Protein AF-W1DJC9-F1 (afdb_monomer_lite)

Organism: NCBI:txid1432552

Secondary structure (DSSP, 8-state):
-HHHHHHHHHHHHHHHHT--BTTTB---HHHHHHHHHHHHHHHHT-SS--SS-----TTSSHHHHHTTS-TT--

Radius of gyration: 13.28 Å; chains: 1; bounding box: 33×28×31 Å

Structure (mmCIF, N/CA/C/O backbone):
data_AF-W1DJC9-F1
#
_entry.id   AF-W1DJC9-F1
#
loop_
_atom_site.group_PDB
_atom_site.id
_atom_site.type_symbol
_atom_site.label_atom_id
_atom_site.label_alt_id
_atom_site.label_comp_id
_atom_site.label_asym_id
_atom_site.label_entity_id
_atom_site.label_seq_id
_atom_site.pdbx_PDB_ins_code
_atom_site.Cartn_x
_atom_site.Cartn_y
_atom_site.Cartn_z
_atom_site.occupancy
_atom_site.B_iso_or_equiv
_atom_site.auth_seq_id
_atom_site.auth_comp_id
_atom_site.auth_asym_id
_atom_site.auth_atom_id
_atom_site.pdbx_PDB_model_num
ATOM 1 N N . MET A 1 1 ? 6.143 17.521 -8.172 1.00 67.00 1 MET A N 1
ATOM 2 C CA . MET A 1 1 ? 6.574 16.156 -8.555 1.00 67.00 1 MET A CA 1
ATOM 3 C C . MET A 1 1 ? 6.385 15.159 -7.417 1.00 67.00 1 MET A C 1
ATOM 5 O O . MET A 1 1 ? 5.548 14.289 -7.573 1.00 67.00 1 MET A O 1
ATOM 9 N N . ILE A 1 2 ? 7.043 15.311 -6.258 1.00 76.44 2 ILE A N 1
ATOM 10 C CA . ILE A 1 2 ? 6.838 14.408 -5.097 1.00 76.44 2 ILE A CA 1
ATOM 11 C C . ILE A 1 2 ? 5.377 14.364 -4.621 1.00 76.44 2 ILE A C 1
ATOM 13 O O . ILE A 1 2 ? 4.852 13.286 -4.369 1.00 76.44 2 ILE A O 1
ATOM 17 N N . GLN A 1 3 ? 4.697 15.514 -4.592 1.00 81.81 3 GLN A N 1
ATOM 18 C CA . GLN A 1 3 ? 3.286 15.600 -4.203 1.00 81.81 3 GLN A CA 1
ATOM 19 C C . GLN A 1 3 ? 2.365 14.703 -5.056 1.00 81.81 3 GLN A C 1
ATOM 21 O O . GLN A 1 3 ? 1.501 14.028 -4.510 1.00 81.81 3 GLN A O 1
ATOM 26 N N . ALA A 1 4 ? 2.610 14.617 -6.369 1.00 84.62 4 ALA A N 1
ATOM 27 C CA . ALA A 1 4 ? 1.812 13.790 -7.277 1.00 84.62 4 ALA A CA 1
ATOM 28 C C . ALA A 1 4 ? 1.997 12.285 -7.014 1.00 84.62 4 ALA A C 1
ATOM 30 O O . ALA A 1 4 ? 1.043 11.519 -7.109 1.00 84.62 4 ALA A O 1
ATOM 31 N N . TYR A 1 5 ? 3.204 11.850 -6.630 1.00 79.75 5 TYR A N 1
ATOM 32 C CA . TYR A 1 5 ? 3.440 10.456 -6.236 1.00 79.75 5 TYR A CA 1
ATOM 33 C C . TYR A 1 5 ? 2.751 10.111 -4.916 1.00 79.75 5 TYR A C 1
ATOM 35 O O . TYR A 1 5 ? 2.200 9.019 -4.777 1.00 79.75 5 TYR A O 1
ATOM 43 N N . ILE A 1 6 ? 2.742 11.045 -3.960 1.00 85.38 6 ILE A N 1
ATOM 44 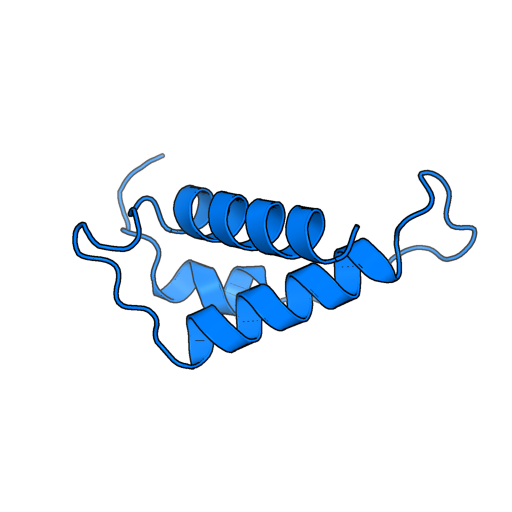C CA . ILE A 1 6 ? 2.026 10.878 -2.691 1.00 85.38 6 ILE A CA 1
ATOM 45 C C . ILE A 1 6 ? 0.525 10.730 -2.961 1.00 85.38 6 ILE A C 1
ATOM 47 O O . ILE A 1 6 ? -0.080 9.765 -2.499 1.00 85.38 6 ILE A O 1
ATOM 51 N N . GLU A 1 7 ? -0.062 11.618 -3.763 1.00 88.44 7 GLU A N 1
ATOM 52 C CA . GLU A 1 7 ? -1.478 11.554 -4.147 1.00 88.44 7 GLU A CA 1
ATOM 53 C C . GLU A 1 7 ? -1.823 10.241 -4.863 1.00 88.44 7 GLU A C 1
ATOM 55 O O . GLU A 1 7 ? -2.778 9.566 -4.472 1.00 88.44 7 GLU A O 1
ATOM 60 N N . ALA A 1 8 ? -0.993 9.812 -5.820 1.00 85.69 8 ALA A N 1
ATOM 61 C CA . ALA A 1 8 ? -1.164 8.537 -6.511 1.00 85.69 8 ALA A CA 1
ATOM 62 C C . ALA A 1 8 ? -1.104 7.337 -5.547 1.00 85.69 8 ALA A C 1
ATOM 64 O O . ALA A 1 8 ? -1.934 6.433 -5.628 1.00 85.69 8 ALA A O 1
ATOM 65 N N . SER A 1 9 ? -0.161 7.331 -4.597 1.00 87.00 9 SER A N 1
ATOM 66 C CA . SER A 1 9 ? -0.048 6.255 -3.601 1.00 87.00 9 SER A CA 1
ATOM 67 C C . SER A 1 9 ? -1.273 6.155 -2.693 1.00 87.00 9 SER A C 1
ATOM 69 O O . SER A 1 9 ? -1.764 5.056 -2.434 1.00 87.00 9 SER A O 1
ATOM 71 N N . LEU A 1 10 ? -1.812 7.297 -2.254 1.00 86.75 10 LEU A N 1
ATOM 72 C CA . LEU A 1 10 ? -3.003 7.353 -1.413 1.00 86.75 10 LEU A CA 1
ATOM 73 C C . LEU A 1 10 ? -4.247 6.903 -2.181 1.00 86.75 10 LEU A C 1
ATOM 75 O O . LEU A 1 10 ? -5.106 6.233 -1.606 1.00 86.75 10 LEU A O 1
ATOM 79 N N . GLU A 1 11 ? -4.362 7.245 -3.465 1.00 86.44 11 GLU A N 1
ATOM 80 C CA . GLU A 1 11 ? -5.468 6.788 -4.309 1.00 86.44 11 GLU A CA 1
ATOM 81 C C . GLU A 1 11 ? -5.433 5.266 -4.506 1.00 86.44 11 GLU A C 1
ATOM 83 O O . GLU A 1 11 ? -6.443 4.591 -4.289 1.00 86.44 11 GLU A O 1
ATOM 88 N N . VAL A 1 12 ? -4.271 4.713 -4.870 1.00 85.69 12 VAL A N 1
ATOM 89 C CA . VAL A 1 12 ? -4.099 3.269 -5.093 1.00 85.69 12 VAL A CA 1
ATOM 90 C C . VAL A 1 12 ? -4.345 2.487 -3.805 1.00 85.69 12 VAL A C 1
ATOM 92 O O . VAL A 1 12 ? -5.052 1.482 -3.834 1.00 85.69 12 VAL A O 1
ATOM 95 N N . CYS A 1 13 ? -3.848 2.976 -2.667 1.00 86.69 13 CYS A N 1
ATOM 96 C CA . CYS A 1 13 ? -4.103 2.376 -1.361 1.00 86.69 13 CYS A CA 1
ATOM 97 C C . CYS A 1 13 ? -5.610 2.287 -1.055 1.00 86.69 13 CYS A C 1
ATOM 99 O O . CYS A 1 13 ? -6.113 1.217 -0.713 1.00 86.69 13 CYS A O 1
ATOM 101 N N . GLN A 1 14 ? -6.357 3.380 -1.253 1.00 84.00 14 GLN A N 1
ATOM 102 C CA . GLN A 1 14 ? -7.807 3.411 -1.021 1.00 84.00 14 GLN A CA 1
ATOM 103 C C . GLN A 1 14 ? -8.571 2.487 -1.973 1.00 84.00 14 GLN A C 1
ATOM 105 O O . GLN A 1 14 ? -9.478 1.779 -1.538 1.00 84.00 14 GLN A O 1
ATOM 110 N N . LYS A 1 15 ? -8.194 2.449 -3.259 1.00 85.19 15 LYS A N 1
ATOM 111 C CA . LYS A 1 15 ? -8.785 1.524 -4.240 1.00 85.19 15 LYS A CA 1
ATOM 112 C C . LYS A 1 15 ? -8.496 0.062 -3.898 1.00 85.19 15 LYS A C 1
ATOM 114 O O . LYS A 1 15 ? -9.390 -0.766 -4.013 1.00 85.19 15 LYS A O 1
ATOM 119 N N . HIS A 1 16 ? -7.280 -0.254 -3.453 1.00 82.62 16 HIS A N 1
ATOM 120 C CA . HIS A 1 16 ? -6.886 -1.619 -3.088 1.00 82.62 16 HIS A CA 1
ATOM 121 C C . HIS A 1 16 ? -7.606 -2.128 -1.838 1.00 82.62 16 HIS A C 1
ATOM 123 O O . HIS A 1 16 ? -7.926 -3.314 -1.759 1.00 82.62 16 HIS A O 1
ATOM 129 N N . ILE A 1 17 ? -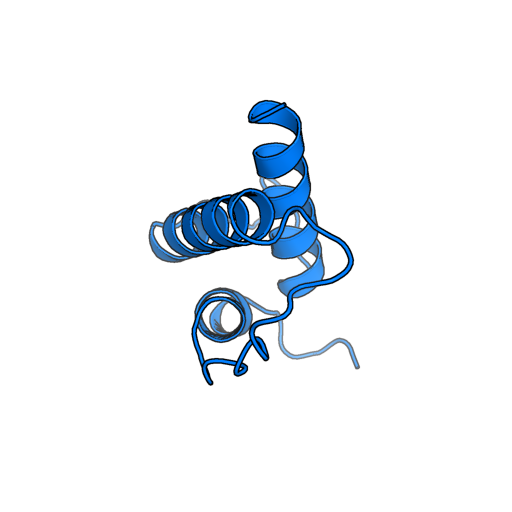7.829 -1.245 -0.863 1.00 83.19 17 ILE A N 1
ATOM 130 C CA . ILE A 1 17 ? -8.516 -1.548 0.398 1.00 83.19 17 ILE A CA 1
ATOM 131 C C . ILE A 1 17 ? -10.046 -1.539 0.228 1.00 83.19 17 ILE A C 1
ATOM 133 O O . ILE A 1 17 ? -10.746 -2.284 0.910 1.00 83.19 17 ILE A O 1
ATOM 137 N N . GLY A 1 18 ? -10.568 -0.705 -0.675 1.00 82.94 18 GLY A N 1
ATOM 138 C CA . GLY A 1 18 ? -12.005 -0.508 -0.885 1.00 82.94 18 GLY A CA 1
ATOM 139 C C . GLY A 1 18 ? -12.647 0.511 0.065 1.00 82.94 18 GLY A C 1
ATOM 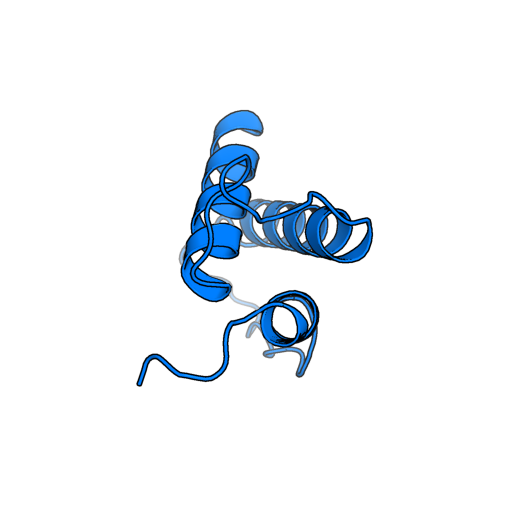140 O O . GLY A 1 18 ? -13.868 0.640 0.085 1.00 82.94 18 GLY A O 1
ATOM 141 N N . LYS A 1 19 ? -11.851 1.260 0.842 1.00 81.50 19 LYS A N 1
ATOM 142 C CA . LYS A 1 19 ? -12.324 2.292 1.786 1.00 81.50 19 LYS A CA 1
ATOM 143 C C . LYS A 1 19 ? -11.630 3.625 1.535 1.00 81.50 19 LYS A C 1
ATOM 145 O O . LYS A 1 19 ? -10.480 3.666 1.105 1.00 81.50 19 LYS A O 1
ATOM 150 N N . ARG A 1 20 ? -12.325 4.725 1.837 1.00 81.50 20 ARG A N 1
ATOM 151 C CA . ARG A 1 20 ? -11.776 6.088 1.759 1.00 81.50 20 ARG A CA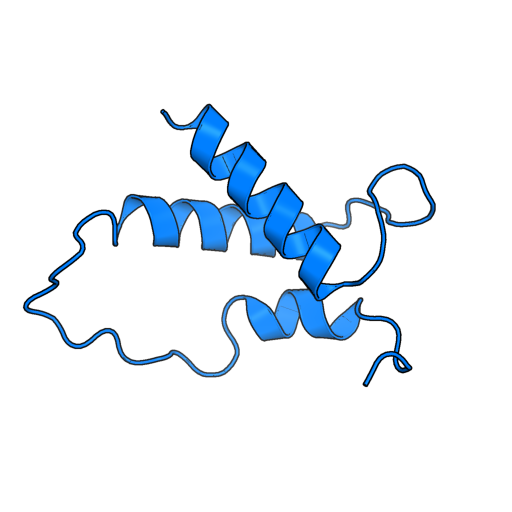 1
ATOM 152 C C . ARG A 1 20 ? -11.242 6.554 3.108 1.00 81.50 20 ARG A C 1
ATOM 154 O O . ARG A 1 20 ? -11.852 6.287 4.147 1.00 81.50 20 ARG A O 1
ATOM 161 N N . PHE A 1 21 ? -10.144 7.307 3.090 1.00 79.06 21 PHE A N 1
ATOM 162 C CA . PHE A 1 21 ? -9.655 7.990 4.291 1.00 79.06 21 PHE A CA 1
ATOM 163 C C . PHE A 1 21 ? -10.709 8.980 4.801 1.00 79.06 21 PHE A C 1
ATOM 165 O O . PHE A 1 21 ? -11.341 9.684 4.018 1.00 79.06 21 PHE A O 1
ATOM 172 N N . GLY A 1 22 ? -10.937 8.992 6.117 1.00 76.94 22 GLY A N 1
ATOM 173 C CA . GLY A 1 22 ? -11.990 9.803 6.745 1.00 76.94 22 GLY A CA 1
ATOM 174 C C . GLY A 1 22 ? -13.404 9.207 6.681 1.00 76.94 22 GLY A C 1
ATOM 175 O O . GLY A 1 22 ? -14.298 9.725 7.338 1.00 76.94 22 GLY A O 1
ATOM 176 N N . ALA A 1 23 ? -13.611 8.095 5.965 1.00 77.06 23 ALA A N 1
ATOM 177 C CA . ALA A 1 23 ? -14.885 7.371 5.888 1.00 77.06 23 ALA A CA 1
ATOM 178 C C . ALA A 1 23 ? -14.767 5.945 6.464 1.00 77.06 23 ALA A C 1
ATOM 180 O O . ALA A 1 23 ? -15.268 4.984 5.884 1.00 77.06 23 ALA A O 1
ATOM 181 N N . GLY A 1 24 ? -14.053 5.800 7.587 1.00 71.81 24 GLY A N 1
ATOM 182 C CA . GLY A 1 24 ? -13.843 4.514 8.269 1.00 71.81 24 GLY A CA 1
ATOM 183 C C . GLY A 1 24 ? -12.509 3.818 7.969 1.00 71.81 24 GLY A C 1
ATOM 184 O O . GLY A 1 24 ? -12.267 2.736 8.496 1.00 71.81 24 GLY A O 1
ATOM 185 N N . LEU A 1 25 ? -11.629 4.426 7.163 1.00 78.75 25 LEU A N 1
ATOM 186 C CA . LEU A 1 25 ? -10.241 3.983 7.014 1.00 78.75 25 LEU A CA 1
ATOM 187 C C . LEU A 1 25 ? -9.310 4.850 7.870 1.00 78.75 25 LEU A C 1
ATOM 189 O O . LEU A 1 25 ? -9.091 6.025 7.562 1.00 78.75 25 LEU A O 1
ATOM 193 N N . GLU A 1 26 ? -8.762 4.266 8.934 1.00 83.12 26 GLU A N 1
ATOM 194 C CA . GLU A 1 26 ? -7.747 4.914 9.766 1.00 83.12 26 GLU A CA 1
ATOM 195 C C . GLU A 1 26 ? -6.369 4.855 9.109 1.00 83.12 26 GLU A C 1
ATOM 197 O O . GLU A 1 26 ? -5.984 3.857 8.499 1.00 83.12 26 GLU A O 1
ATOM 202 N N . PHE A 1 27 ? -5.586 5.923 9.267 1.00 81.94 27 PHE A N 1
ATOM 203 C CA . PHE A 1 27 ? -4.242 6.006 8.702 1.00 81.94 27 PHE A CA 1
ATOM 204 C C . PHE A 1 27 ? -3.214 5.332 9.621 1.00 81.94 27 PHE A C 1
ATOM 206 O O . PHE A 1 27 ? -2.392 5.985 10.275 1.00 81.94 27 PHE A O 1
ATOM 213 N N . THR A 1 28 ? -3.306 4.003 9.696 1.00 86.25 28 THR A N 1
ATOM 214 C CA . THR A 1 28 ? -2.463 3.160 10.550 1.00 86.25 28 THR A CA 1
ATOM 215 C C . THR A 1 28 ? -0.987 3.208 10.124 1.00 86.25 28 THR A C 1
ATOM 217 O O . THR A 1 28 ? -0.671 3.537 8.974 1.00 86.25 28 THR A O 1
ATOM 220 N N . PRO A 1 29 ? -0.045 2.854 11.019 1.00 84.62 29 PRO A N 1
ATOM 221 C CA . PRO A 1 29 ? 1.377 2.792 10.677 1.00 84.62 29 PRO A CA 1
ATOM 222 C C . PRO A 1 29 ? 1.691 1.884 9.477 1.00 84.62 29 PRO A C 1
ATOM 224 O O . PRO A 1 29 ? 2.536 2.236 8.659 1.00 84.62 29 PRO A O 1
ATOM 227 N N . ALA A 1 30 ? 0.984 0.760 9.318 1.00 82.38 30 ALA A N 1
ATOM 228 C CA . ALA A 1 30 ? 1.197 -0.155 8.195 1.00 82.38 30 ALA A CA 1
ATOM 229 C C . ALA A 1 30 ? 0.756 0.452 6.854 1.00 82.38 30 ALA A C 1
ATOM 231 O O . ALA A 1 30 ? 1.473 0.338 5.862 1.00 82.38 30 ALA A O 1
ATOM 232 N N . ILE A 1 31 ? -0.380 1.159 6.831 1.00 84.44 31 ILE A N 1
ATOM 233 C CA . ILE A 1 31 ? -0.850 1.875 5.637 1.00 84.44 31 ILE A CA 1
ATOM 234 C C . ILE A 1 31 ? 0.140 2.980 5.257 1.00 84.44 31 ILE A C 1
ATOM 236 O O . ILE A 1 31 ? 0.504 3.098 4.087 1.00 84.44 31 ILE A O 1
ATOM 240 N N . LYS A 1 32 ? 0.634 3.737 6.246 1.00 86.06 32 LYS A N 1
ATOM 241 C CA . LYS A 1 32 ? 1.655 4.777 6.044 1.00 86.06 32 LYS A CA 1
ATOM 242 C C . LYS A 1 32 ? 2.924 4.219 5.409 1.00 86.06 32 LYS A C 1
ATOM 244 O O . LYS A 1 32 ? 3.395 4.776 4.420 1.00 86.06 32 LYS A O 1
ATOM 249 N N . ILE A 1 33 ? 3.460 3.128 5.958 1.00 86.56 33 ILE A N 1
ATOM 250 C CA . ILE A 1 33 ? 4.669 2.493 5.421 1.00 86.56 33 ILE A CA 1
ATOM 251 C C . ILE A 1 33 ? 4.412 1.938 4.015 1.00 86.56 33 ILE A C 1
ATOM 253 O O . ILE A 1 33 ? 5.234 2.164 3.133 1.00 86.56 33 ILE A O 1
ATOM 257 N N . GLY A 1 34 ? 3.253 1.322 3.762 1.00 85.31 34 GLY A N 1
ATOM 258 C CA . GLY A 1 34 ? 2.882 0.864 2.419 1.00 85.31 34 GLY A CA 1
ATOM 259 C C . GLY A 1 34 ? 2.850 1.998 1.386 1.00 85.31 34 GLY A C 1
ATOM 260 O O . GLY A 1 34 ? 3.420 1.862 0.306 1.00 85.31 34 GLY A O 1
ATOM 261 N N . CYS A 1 35 ? 2.263 3.152 1.727 1.00 85.94 35 CYS A N 1
ATOM 262 C CA . CYS A 1 35 ? 2.261 4.327 0.847 1.00 85.94 35 CYS A CA 1
ATOM 263 C C . CYS A 1 35 ? 3.673 4.881 0.613 1.00 85.94 35 CYS A C 1
ATOM 265 O O . CYS A 1 35 ? 4.018 5.181 -0.525 1.00 85.94 35 CYS A O 1
ATOM 267 N N . LEU A 1 36 ? 4.507 4.969 1.654 1.00 85.38 36 LEU A N 1
ATOM 268 C CA . LEU A 1 36 ? 5.907 5.399 1.535 1.00 85.38 36 LEU A CA 1
ATOM 269 C C . LEU A 1 36 ? 6.710 4.485 0.603 1.00 85.38 36 LEU A C 1
ATOM 271 O O . LEU A 1 36 ? 7.390 4.979 -0.293 1.00 85.38 36 LEU A O 1
ATOM 275 N N . MET A 1 37 ? 6.584 3.167 0.767 1.00 84.50 37 MET A N 1
ATOM 276 C CA . MET A 1 37 ? 7.248 2.193 -0.101 1.00 84.50 37 MET A CA 1
ATOM 277 C C . MET A 1 37 ? 6.785 2.322 -1.556 1.00 84.50 37 MET A C 1
ATOM 279 O O . MET A 1 37 ? 7.606 2.262 -2.468 1.00 84.50 37 MET A O 1
ATOM 283 N N . TYR A 1 38 ? 5.490 2.562 -1.782 1.00 83.38 38 TYR A N 1
ATOM 284 C CA . TYR A 1 38 ? 4.946 2.746 -3.128 1.00 83.38 38 TYR A CA 1
ATOM 285 C C . TYR A 1 38 ? 5.435 4.039 -3.784 1.00 83.38 38 TYR A C 1
ATOM 287 O O . TYR A 1 38 ? 5.777 4.042 -4.964 1.00 83.38 38 TYR A O 1
ATOM 295 N N . VAL A 1 39 ? 5.542 5.129 -3.019 1.00 84.19 39 VAL A N 1
ATOM 296 C CA . VAL A 1 39 ? 6.141 6.385 -3.497 1.00 84.19 39 VAL A CA 1
ATOM 297 C C . VAL A 1 39 ? 7.602 6.174 -3.894 1.00 84.19 39 VAL A C 1
ATOM 299 O O . VAL A 1 39 ? 7.997 6.614 -4.973 1.00 84.19 39 VAL A O 1
ATOM 302 N N . SER A 1 40 ? 8.394 5.483 -3.066 1.00 82.75 40 SER A N 1
ATOM 303 C CA . SER A 1 40 ? 9.784 5.140 -3.394 1.00 82.75 40 SER A CA 1
ATOM 304 C C . SER A 1 40 ? 9.872 4.319 -4.679 1.00 82.75 40 SER A C 1
ATOM 306 O O . SER A 1 40 ? 10.684 4.635 -5.545 1.00 82.75 40 SER A O 1
ATOM 308 N N . GLN A 1 41 ? 8.987 3.336 -4.853 1.00 79.06 41 GLN A N 1
ATOM 309 C CA . GLN A 1 41 ? 8.952 2.511 -6.055 1.00 79.06 41 GLN A CA 1
ATOM 310 C C . GLN A 1 41 ? 8.599 3.329 -7.307 1.00 79.06 41 GLN A C 1
ATOM 312 O O . GLN A 1 41 ? 9.299 3.249 -8.311 1.00 79.06 41 GLN A O 1
ATOM 317 N N . LEU A 1 42 ? 7.568 4.175 -7.257 1.00 77.50 42 LEU A N 1
ATOM 318 C CA . LEU A 1 42 ? 7.212 5.049 -8.383 1.00 77.50 42 LEU A CA 1
ATOM 319 C C . LEU A 1 42 ? 8.328 6.043 -8.738 1.00 77.50 42 LEU A C 1
ATOM 321 O O . LEU A 1 42 ? 8.502 6.399 -9.902 1.00 77.50 42 LEU A O 1
ATOM 325 N N . TYR A 1 43 ? 9.085 6.495 -7.738 1.00 78.06 43 TYR A N 1
ATOM 326 C CA . TYR A 1 43 ? 10.209 7.401 -7.941 1.00 78.06 43 TYR A CA 1
ATOM 327 C C . TYR A 1 43 ? 11.423 6.709 -8.587 1.00 78.06 43 TYR A C 1
ATOM 329 O O . TYR A 1 43 ? 12.071 7.287 -9.469 1.00 78.06 43 TYR A O 1
ATOM 337 N N . GLU A 1 44 ? 11.733 5.481 -8.165 1.00 75.62 44 GLU A N 1
ATOM 338 C CA . GLU A 1 44 ? 12.826 4.680 -8.725 1.00 75.62 44 GLU A CA 1
ATOM 339 C C . GLU A 1 44 ? 12.505 4.189 -10.142 1.00 75.62 44 GLU A C 1
ATOM 341 O O . GLU A 1 44 ? 13.288 4.428 -11.062 1.00 75.62 44 GLU A O 1
ATOM 346 N N . TYR A 1 45 ? 11.321 3.610 -10.357 1.00 69.56 45 TYR A N 1
ATOM 347 C CA . TYR A 1 45 ? 10.881 3.047 -11.642 1.00 69.56 45 TYR A CA 1
ATOM 348 C C . TYR A 1 45 ? 10.144 4.073 -12.519 1.00 69.56 45 TYR A C 1
ATOM 350 O O . TYR A 1 45 ? 9.111 3.793 -13.122 1.00 69.56 45 TYR A O 1
ATOM 358 N N . ARG A 1 46 ? 10.681 5.293 -12.604 1.00 67.19 46 ARG A N 1
ATOM 359 C CA . ARG A 1 46 ? 10.097 6.401 -13.385 1.00 67.19 46 ARG A CA 1
ATOM 360 C C . ARG A 1 46 ? 10.237 6.255 -14.908 1.00 67.19 46 ARG A C 1
ATOM 362 O O . ARG A 1 46 ? 9.721 7.090 -15.650 1.00 67.19 46 ARG A O 1
ATOM 369 N N . THR A 1 47 ? 10.969 5.251 -15.387 1.00 59.59 47 THR A N 1
ATOM 370 C CA . THR A 1 47 ? 11.173 4.981 -16.815 1.00 59.59 47 THR A CA 1
ATOM 371 C C . THR A 1 47 ? 10.279 3.834 -17.278 1.00 59.59 47 THR A C 1
ATOM 373 O O . THR A 1 47 ? 10.263 2.763 -16.684 1.00 59.59 47 THR A O 1
ATOM 376 N N . MET A 1 48 ? 9.555 4.055 -18.380 1.00 54.72 48 MET A N 1
ATOM 377 C CA . MET A 1 48 ? 8.661 3.067 -19.012 1.00 54.72 48 MET A CA 1
ATOM 378 C C . MET A 1 48 ? 9.397 1.796 -19.476 1.00 54.72 48 MET A C 1
ATOM 380 O O . MET A 1 48 ? 8.773 0.762 -19.686 1.00 54.72 48 MET A O 1
ATOM 384 N N . ILE A 1 49 ? 10.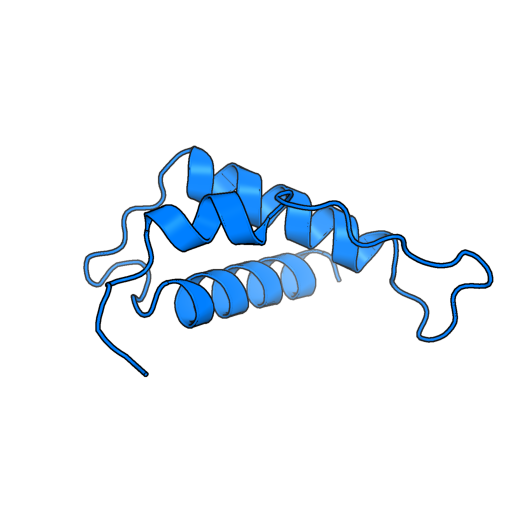719 1.894 -19.646 1.00 53.44 49 ILE A N 1
ATOM 385 C CA . ILE A 1 49 ? 11.629 0.812 -20.010 1.00 53.44 49 ILE A CA 1
ATOM 386 C C . ILE A 1 49 ? 12.742 0.813 -18.960 1.00 53.44 49 ILE A C 1
ATOM 388 O O . ILE A 1 49 ? 13.393 1.833 -18.725 1.00 53.44 49 ILE A O 1
ATOM 392 N N . SER A 1 50 ? 12.914 -0.321 -18.296 1.00 55.66 50 SER A N 1
ATOM 393 C CA . SER A 1 50 ? 14.015 -0.610 -17.385 1.00 55.66 50 SER A CA 1
ATOM 394 C C . SER A 1 50 ? 14.776 -1.780 -17.995 1.00 55.66 50 SER A C 1
ATOM 396 O O . SER A 1 50 ? 14.169 -2.821 -18.230 1.00 55.66 50 SER A O 1
ATOM 398 N N . ASP A 1 51 ? 16.080 -1.630 -18.245 1.00 55.38 51 ASP A N 1
ATOM 399 C CA . ASP A 1 51 ? 16.945 -2.753 -18.662 1.00 55.38 51 ASP A CA 1
ATOM 400 C C . ASP A 1 51 ? 17.102 -3.807 -17.549 1.00 55.38 51 ASP A C 1
ATOM 402 O O . ASP A 1 51 ? 17.581 -4.915 -17.777 1.00 55.38 51 ASP A O 1
ATOM 406 N N . VAL A 1 52 ? 16.686 -3.467 -16.325 1.00 60.19 52 VAL A N 1
ATOM 407 C CA . VAL A 1 52 ? 16.620 -4.381 -15.190 1.00 60.19 52 VAL A CA 1
ATOM 408 C C . VAL A 1 52 ? 15.223 -4.999 -15.160 1.00 60.19 52 VAL A C 1
ATOM 410 O O . VAL A 1 52 ? 14.240 -4.278 -14.967 1.00 60.19 52 VAL A O 1
ATOM 413 N N . GLU A 1 53 ? 15.126 -6.323 -15.321 1.00 56.56 53 GLU A N 1
ATOM 414 C CA . GLU A 1 53 ? 13.904 -7.067 -14.998 1.00 56.56 53 GLU A CA 1
ATOM 415 C C . GLU A 1 53 ? 13.513 -6.744 -13.552 1.00 56.56 53 GLU A C 1
ATOM 417 O O . GLU A 1 53 ? 14.186 -7.149 -12.598 1.00 56.56 53 GLU A O 1
ATOM 422 N N . ALA A 1 54 ? 12.426 -5.992 -13.379 1.00 57.75 54 ALA A N 1
ATOM 423 C CA . ALA A 1 54 ? 11.837 -5.781 -12.070 1.00 57.75 54 ALA A CA 1
ATOM 424 C C . ALA A 1 54 ? 11.278 -7.129 -11.599 1.00 57.75 54 ALA A C 1
ATOM 426 O O . ALA A 1 54 ? 10.181 -7.530 -11.983 1.00 57.75 54 ALA A O 1
ATOM 427 N N . LYS A 1 55 ? 12.052 -7.864 -10.794 1.00 56.41 55 LYS A N 1
ATOM 428 C CA . LYS A 1 55 ? 11.533 -9.049 -10.110 1.00 56.41 55 LYS A CA 1
ATOM 429 C C . LYS A 1 55 ? 10.431 -8.593 -9.169 1.00 56.41 55 LYS A C 1
ATOM 431 O O . LYS A 1 55 ? 10.691 -7.822 -8.245 1.00 56.41 55 LYS A O 1
ATOM 436 N N . GLU A 1 56 ? 9.214 -9.080 -9.392 1.00 53.47 56 GLU A N 1
ATOM 437 C CA . GLU A 1 56 ? 8.149 -8.943 -8.407 1.00 53.47 56 GLU A CA 1
ATOM 438 C C . GLU A 1 56 ? 8.649 -9.531 -7.089 1.00 53.47 56 GLU A C 1
ATOM 440 O O . GLU A 1 56 ? 8.934 -10.725 -6.996 1.00 53.47 56 GLU A O 1
ATOM 445 N N . ILE A 1 57 ? 8.810 -8.681 -6.075 1.00 55.91 57 ILE A N 1
ATOM 446 C CA . ILE A 1 57 ? 9.094 -9.143 -4.722 1.00 55.91 57 ILE A CA 1
ATOM 447 C C . ILE A 1 57 ? 7.756 -9.630 -4.166 1.00 55.91 57 ILE A C 1
ATOM 449 O O . ILE A 1 57 ? 6.860 -8.800 -3.948 1.00 55.91 57 ILE A O 1
ATOM 453 N N . PRO A 1 58 ? 7.583 -10.944 -3.922 1.00 41.53 58 PRO A N 1
ATOM 454 C CA . PRO A 1 58 ? 6.364 -11.437 -3.309 1.00 41.53 58 PRO A CA 1
ATOM 455 C C . PRO A 1 58 ? 6.211 -10.741 -1.952 1.00 41.53 58 PRO A C 1
ATOM 457 O O . PRO A 1 58 ? 7.139 -10.764 -1.149 1.00 41.53 58 PRO A O 1
ATOM 460 N N . LEU A 1 59 ? 5.046 -10.132 -1.704 1.00 52.34 59 LEU A N 1
ATOM 461 C CA . LEU A 1 59 ? 4.623 -9.550 -0.416 1.00 52.34 59 LEU A CA 1
ATOM 462 C C . LEU A 1 59 ? 5.101 -8.126 -0.042 1.00 52.34 59 LEU A C 1
ATOM 464 O O . LEU A 1 59 ? 4.926 -7.742 1.109 1.00 52.34 59 LEU A O 1
ATOM 468 N N . ALA A 1 60 ? 5.635 -7.296 -0.943 1.00 67.06 60 ALA A N 1
ATOM 469 C CA . ALA A 1 60 ? 6.183 -5.994 -0.514 1.00 67.06 60 ALA A CA 1
ATOM 470 C C . ALA A 1 60 ? 5.123 -4.962 -0.049 1.00 67.06 60 ALA A C 1
ATOM 472 O O . ALA A 1 60 ? 5.108 -4.552 1.108 1.00 67.06 60 ALA A O 1
ATOM 473 N N . ILE A 1 61 ? 4.227 -4.526 -0.941 1.00 69.94 61 ILE A N 1
ATOM 474 C CA . ILE A 1 61 ? 3.286 -3.414 -0.670 1.00 69.94 61 ILE A CA 1
ATOM 475 C C . ILE A 1 61 ? 1.839 -3.908 -0.664 1.00 69.94 61 ILE A C 1
ATOM 477 O O . ILE A 1 61 ? 1.049 -3.569 0.218 1.00 69.94 61 ILE A O 1
ATOM 481 N N . SER A 1 62 ? 1.501 -4.781 -1.614 1.00 68.31 62 SER A N 1
ATOM 482 C CA . SER A 1 62 ? 0.171 -5.377 -1.721 1.00 68.31 62 SER A CA 1
ATOM 483 C C . SER A 1 62 ? -0.194 -6.202 -0.488 1.00 68.31 62 SER A C 1
ATOM 485 O O . SER A 1 62 ? -1.354 -6.182 -0.088 1.00 68.31 62 SER A O 1
ATOM 487 N N . ALA A 1 63 ? 0.761 -6.874 0.164 1.00 69.19 63 ALA A N 1
ATOM 488 C CA . ALA A 1 63 ? 0.501 -7.622 1.396 1.00 69.19 63 ALA A CA 1
ATOM 489 C C . ALA A 1 63 ? 0.114 -6.705 2.563 1.00 69.19 63 ALA A C 1
ATOM 491 O O . ALA A 1 63 ? -0.829 -7.015 3.285 1.00 69.19 63 ALA A O 1
ATOM 492 N N . LEU A 1 64 ? 0.776 -5.547 2.697 1.00 74.00 64 LEU A N 1
ATOM 493 C CA . LEU A 1 64 ? 0.468 -4.565 3.741 1.00 74.00 64 LEU A CA 1
ATOM 494 C C . LEU A 1 64 ? -0.958 -4.027 3.600 1.00 74.00 64 LEU A C 1
ATOM 496 O O . LEU A 1 64 ? -1.669 -3.907 4.593 1.00 74.00 64 LEU A O 1
ATOM 500 N N . TRP A 1 65 ? -1.399 -3.732 2.375 1.00 78.75 65 TRP A N 1
ATOM 501 C CA . TRP A 1 65 ? -2.750 -3.217 2.136 1.00 78.75 65 TRP A CA 1
ATOM 502 C C . TRP A 1 65 ? -3.825 -4.306 2.091 1.00 78.75 65 TRP A C 1
ATOM 504 O O . TRP A 1 65 ? -4.970 -4.037 2.442 1.00 78.75 65 TRP A O 1
ATOM 514 N N . SER A 1 66 ? -3.486 -5.539 1.701 1.00 78.50 66 SER A N 1
ATOM 515 C CA . SER A 1 66 ? -4.464 -6.635 1.594 1.00 78.50 66 SER A CA 1
ATOM 516 C C . SER A 1 66 ? -5.054 -7.047 2.940 1.00 78.50 66 SER A C 1
ATOM 518 O O . SER A 1 66 ? -6.199 -7.475 2.973 1.00 78.50 66 SER A O 1
ATOM 520 N N . VAL A 1 67 ? -4.327 -6.863 4.047 1.00 78.19 67 VAL A N 1
ATOM 521 C CA . VAL A 1 67 ? -4.849 -7.112 5.406 1.00 78.19 67 VAL A CA 1
ATOM 522 C C . VAL A 1 67 ? -6.014 -6.177 5.755 1.00 78.19 67 VAL A C 1
ATOM 524 O O . VAL A 1 67 ? -6.896 -6.551 6.521 1.00 78.19 67 VAL A O 1
ATOM 527 N N . TYR A 1 68 ? -6.034 -4.969 5.189 1.00 75.94 68 TYR A N 1
ATOM 528 C CA . TYR A 1 68 ? -7.086 -3.978 5.430 1.00 75.94 68 TYR A CA 1
ATOM 529 C C . TYR A 1 68 ? -8.239 -4.069 4.429 1.00 75.94 68 TYR A C 1
ATOM 531 O O . TYR A 1 68 ? -9.260 -3.410 4.630 1.00 75.94 68 TYR A O 1
ATOM 539 N N . ARG A 1 69 ? -8.076 -4.847 3.352 1.00 75.44 69 ARG A N 1
ATOM 540 C CA . ARG A 1 69 ? -9.083 -5.004 2.303 1.00 75.44 69 ARG A CA 1
ATOM 541 C C . ARG A 1 69 ? -10.328 -5.675 2.883 1.00 75.44 69 ARG A C 1
ATOM 543 O O . ARG A 1 69 ? -10.224 -6.729 3.506 1.00 75.44 69 ARG A O 1
ATOM 550 N N . ASP A 1 70 ? -11.504 -5.096 2.639 1.00 65.75 70 ASP A N 1
ATOM 551 C CA . ASP A 1 70 ? -12.757 -5.785 2.960 1.00 65.75 70 ASP A CA 1
ATOM 552 C C . ASP A 1 70 ? -12.893 -7.037 2.082 1.00 65.75 70 ASP A C 1
ATOM 554 O O . ASP A 1 70 ? -12.825 -6.984 0.851 1.00 65.75 70 ASP A O 1
ATOM 558 N N . VAL A 1 71 ? -13.080 -8.186 2.728 1.00 57.12 71 VAL A N 1
ATOM 559 C CA . VAL A 1 71 ? -13.320 -9.465 2.058 1.00 57.12 71 VAL A CA 1
ATOM 560 C C . VAL A 1 71 ? -14.755 -9.443 1.526 1.00 57.12 71 VAL A C 1
ATOM 562 O O . VAL A 1 71 ? -15.693 -9.624 2.296 1.00 57.12 71 VAL A O 1
ATOM 565 N N . GLY A 1 72 ? -14.951 -9.183 0.228 1.00 50.22 72 GLY A N 1
ATOM 566 C CA . GLY A 1 72 ? -16.304 -9.239 -0.346 1.00 50.22 72 GLY A CA 1
ATOM 567 C C . GLY A 1 72 ? -16.561 -8.588 -1.704 1.00 50.22 72 GLY A C 1
ATOM 568 O O . GLY A 1 72 ? -17.674 -8.726 -2.198 1.00 50.22 72 GLY A O 1
ATOM 569 N N . VAL A 1 73 ? -15.597 -7.910 -2.332 1.00 47.75 73 VAL A N 1
ATOM 570 C CA . VAL A 1 73 ? -15.787 -7.380 -3.695 1.00 47.75 73 VAL A CA 1
ATOM 571 C C . VAL A 1 73 ? -14.919 -8.182 -4.662 1.00 47.75 73 VAL A C 1
ATOM 573 O O . VAL A 1 73 ? -13.712 -7.956 -4.753 1.00 47.75 73 VAL A O 1
ATOM 576 N N . TYR A 1 74 ? -15.556 -9.170 -5.296 1.00 42.94 74 TYR A N 1
ATOM 577 C CA . TYR A 1 74 ? -15.077 -9.912 -6.465 1.00 42.94 74 TYR A CA 1
ATOM 578 C C . TYR A 1 74 ? -15.744 -9.353 -7.721 1.00 42.94 74 TYR A C 1
ATOM 580 O O . TYR A 1 74 ? -16.946 -9.009 -7.626 1.00 42.94 74 TYR A O 1
#

InterPro domains:
  IPR006450 Phage HK97 gp6-like [TIGR01560] (1-69)

Sequence (74 aa):
MIQAYIEASLEVCQKHIGKRFGAGLEFTPAIKIGCLMYVSQLYEYRTMISDVEAKEIPLAISALWSVYRDVGVY

pLDDT: mean 73.95, std 12.6, range [41.53, 88.44]

Foldseek 3Di:
DLVVLLVVLQVVLCVLQVHHPVGPDDCDPLSVVLSVVSSVVCVVPVDPDDPDDPPPDPCDRSVSSNVNHDPDDD

=== Feature glossary ===
Key to the feature types in this record:

— What the protein is —

Primary structure: the covalent order of the twenty standard amino acids along the backbone. Two proteins with the same sequence will (almost always) fold to the same structure; two with 30% identity often share a fold but not the details.

Database cross-references. InterPro integrates a dozen domain/family signature databases into unified entries with residue-range hits. GO terms attach function/process/location labels with evidence codes. CATH codes position the fold in a four-level structural taxonomy. Organism is the NCBI-taxonomy species name.

— Where its atoms are —

The mmCIF block holds the 3D Cartesian coordinates of each backbone atom (N, Cα, C, O) in ångströms. mmCIF is the PDB's canonical archive format — a tagged-loop text representation of the atomic model.

Six rendered views show the 3D structure from the faces of a cube — i.e. along ±x, ±y, ±z. Rendering representation is drawn randomly per protein from cartoon (secondary-structure ribbons), sticks (backbone bonds), or molecular surface; coloring is either N→C rainbow (blue at the N-terminus through red at the C-terminus) or one color per chain.

— Local backbone conformation —

DSSP 8-state secondary structure assigns each residue one of H (α-helix), G (3₁₀-helix), I (π-helix), E (extended β-strand), B (isolated β-bridge), T (hydrogen-bonded turn), S (bend), or '-' (coil). The assignment is computed from backbone hydrogen-bond geometry via the Kabsch–Sander algorithm.

P-SEA three-state annotation labels each residue as helix, strand, or coil based purely on the geometry of the Cα trace. It serves as a fallback when the full backbone (and thus DSSP) is unavailable.

The φ/ψ torsion pair specifies the backbone conformation at each residue. φ rotates about the N–Cα bond, ψ about the Cα–C bond. Steric clashes forbid most of the (φ, ψ) plane — the allowed regions (α-helix basin, β-sheet basin, left-handed helix) are the Ramachandran-allowed regions.

— Global shape and packing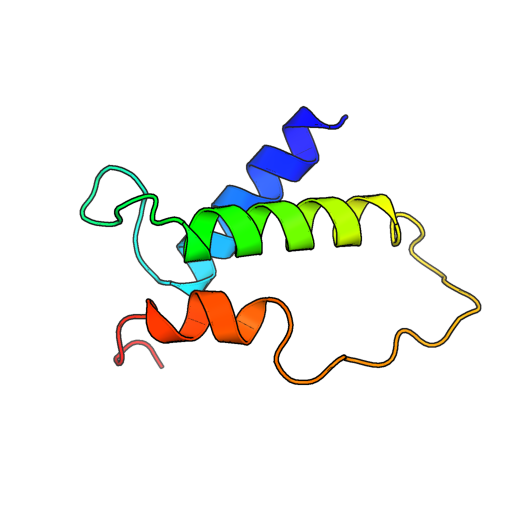 —

The geometric summary reports three shape descriptors. Rg (radius of gyration) measures how spread out the Cα atoms are about their centre of mass; compact globular proteins have small Rg, elongated or unfolded ones large. Cα contacts (<8 Å, |i−j|>4) count long-range residue pairs in spatial proximity — high for tightly packed folds, near zero for rods or random coil. The bounding-box extents give the protein's footprint along x, y, z in Å.

Accessible surface area quantifies burial. A residue with SASA near zero is packed into the hydrophobic core; one with SASA >100 Å² sits on the surface. Computed here via the Shrake–Rupley numerical algorithm with a 1.4 Å probe.

Plot images: a contact map (which residues are close in 3D, as an N×N binary image), a Ramachandran scatter (backbone torsion angles, revealing secondary-structure composition at a glance), and — for AlphaFold structures — a PAE heatmap (pairwise prediction confidence).

— Structural neighborhood —

The Foldseek 3Di string encodes local tertiary geometry as a 20-letter alphabet — one character per residue — derived from the relative positions of nearby Cα atoms. Unlike the amino-acid sequence, 3Di is a direct function of the 3D structure, so two proteins with the same fold have similar 3Di strings even at low sequence identity.

Nearest PDB neighbors are the top structural matches found by Foldseek when searching this structure against the entire Protein Data Bank. Each hit reports a TM-score (0 to 1; >0.5 almost always implies the same fold) and an E-value. These are *structural* homologs — they may share no detectable sequence similarity.

— Confidence and disorder —

For AlphaFold models, the B-factor field carries pLDDT — the model's own estimate of local accuracy on a 0–100 scale. Regions with pLDDT<50 should be treated as essentially unmodeled; they often correspond to intrinsically disordered segments.

B-factor (Debye–Waller factor) reflects atomic displacement in the crystal lattice. It is an experimental observable (units Å²), not a prediction; low values mean the atom is pinned down, high values mean it moves or is heterogeneous across the crystal.

Predicted aligned error is AlphaFold's pairwise confidence. Unlike pLDDT (per-residue), PAE is per-residue-pair and captures whether two parts of the structure are correctly placed relative to each other. Units are ångströms of expected positional error.